Protein AF-A0A354IGA0-F1 (afdb_monomer_lite)

Structure (mmCIF, N/CA/C/O backbone):
data_AF-A0A354IGA0-F1
#
_entry.id   AF-A0A354IGA0-F1
#
loop_
_atom_site.group_PDB
_atom_site.id
_atom_site.type_symbol
_atom_site.label_atom_id
_atom_site.label_alt_id
_atom_site.label_comp_id
_atom_site.label_asym_id
_atom_site.label_entity_id
_atom_site.label_seq_id
_atom_site.pdbx_PDB_ins_code
_atom_site.Cartn_x
_atom_site.Cartn_y
_atom_site.Cartn_z
_atom_site.occupancy
_atom_site.B_iso_or_equiv
_atom_site.auth_seq_id
_atom_site.auth_comp_id
_atom_site.auth_asym_id
_atom_site.auth_atom_id
_atom_site.pdbx_PDB_model_num
ATOM 1 N N . GLY A 1 1 ? -5.926 19.229 -0.896 1.00 53.94 1 GLY A N 1
ATOM 2 C CA . GLY A 1 1 ? -5.683 17.777 -0.974 1.00 53.94 1 GLY A CA 1
ATOM 3 C C . GLY A 1 1 ? -4.684 17.498 -2.073 1.00 53.94 1 GLY A C 1
ATOM 4 O O . GLY A 1 1 ? -4.847 18.029 -3.169 1.00 53.94 1 GLY A O 1
ATOM 5 N N . LYS A 1 2 ? -3.628 16.734 -1.783 1.00 59.12 2 LYS A N 1
ATOM 6 C CA . LYS A 1 2 ? -2.654 16.297 -2.793 1.00 59.12 2 LYS A CA 1
ATOM 7 C C . LYS A 1 2 ? -3.333 15.249 -3.685 1.00 59.12 2 LYS A C 1
ATOM 9 O O . LYS A 1 2 ? -4.044 14.384 -3.189 1.00 59.12 2 LYS A O 1
ATOM 14 N N . LYS A 1 3 ? -3.194 15.361 -5.009 1.00 69.88 3 LYS A N 1
ATOM 15 C CA . LYS A 1 3 ? -3.822 14.417 -5.949 1.00 69.88 3 LYS A CA 1
ATOM 16 C C . LYS A 1 3 ? -3.128 13.054 -5.835 1.00 69.88 3 LYS A C 1
ATOM 18 O O . LYS A 1 3 ? -1.920 12.980 -6.048 1.00 69.88 3 LYS A O 1
ATOM 23 N N . MET A 1 4 ? -3.893 12.004 -5.535 1.00 75.19 4 MET A N 1
ATOM 24 C CA . MET A 1 4 ? -3.412 10.618 -5.469 1.00 75.19 4 MET A CA 1
ATOM 25 C C . MET A 1 4 ? -2.714 10.230 -6.786 1.00 75.19 4 MET A C 1
ATOM 27 O O . MET A 1 4 ? -3.213 10.530 -7.872 1.00 75.19 4 MET A O 1
ATOM 31 N N . GLY A 1 5 ? -1.529 9.628 -6.685 1.00 70.06 5 GLY A N 1
ATOM 32 C CA . GLY A 1 5 ? -0.673 9.231 -7.809 1.00 70.06 5 GLY A CA 1
ATOM 33 C C . GLY A 1 5 ? 0.350 10.285 -8.252 1.00 70.06 5 GLY A C 1
ATOM 34 O O . GLY A 1 5 ? 1.044 10.072 -9.246 1.00 70.06 5 GLY A O 1
ATOM 35 N N . LYS A 1 6 ? 0.459 11.424 -7.549 1.00 74.44 6 LYS A N 1
ATOM 36 C CA . LYS A 1 6 ? 1.483 12.451 -7.807 1.00 74.44 6 LYS A CA 1
ATOM 37 C C . LYS A 1 6 ? 2.451 12.604 -6.635 1.00 74.44 6 LYS A C 1
ATOM 39 O O . LYS A 1 6 ? 2.053 12.942 -5.519 1.00 74.44 6 LYS A O 1
ATOM 44 N N . THR A 1 7 ? 3.736 12.445 -6.924 1.00 76.81 7 THR A N 1
ATOM 45 C CA . THR A 1 7 ? 4.854 12.777 -6.034 1.00 76.81 7 THR A CA 1
ATOM 46 C C . THR A 1 7 ? 5.511 14.088 -6.468 1.00 76.81 7 THR A C 1
ATOM 48 O O . THR A 1 7 ? 5.205 14.626 -7.532 1.00 76.81 7 THR A O 1
ATOM 51 N N . GLU A 1 8 ? 6.437 14.606 -5.659 1.00 75.06 8 GLU A N 1
ATOM 52 C CA . GLU A 1 8 ? 7.274 15.756 -6.045 1.00 75.06 8 GLU A CA 1
ATOM 53 C C . GLU A 1 8 ? 8.163 15.443 -7.259 1.00 75.06 8 GLU A C 1
ATOM 55 O O . GLU A 1 8 ? 8.485 16.338 -8.034 1.00 75.06 8 GLU A O 1
ATOM 60 N N . LYS A 1 9 ? 8.492 14.161 -7.472 1.00 70.00 9 LYS A N 1
ATOM 61 C CA . LYS A 1 9 ? 9.268 13.665 -8.616 1.00 70.00 9 LYS A CA 1
ATOM 62 C C . LYS A 1 9 ? 8.411 13.372 -9.860 1.00 70.00 9 LYS A C 1
ATOM 64 O O . LYS A 1 9 ? 8.957 12.994 -10.891 1.00 70.00 9 LYS A O 1
ATOM 69 N N . GLY A 1 10 ? 7.087 13.544 -9.791 1.00 82.31 10 GLY A N 1
ATOM 70 C CA . GLY A 1 10 ? 6.165 13.293 -10.903 1.00 82.31 10 GLY A CA 1
ATOM 71 C C . GLY A 1 10 ? 5.163 12.167 -10.636 1.00 82.31 10 GLY A C 1
ATOM 72 O O . GLY A 1 10 ? 4.740 11.944 -9.502 1.00 82.31 10 GLY A O 1
ATOM 73 N N . ALA A 1 11 ? 4.710 11.500 -11.699 1.00 91.00 11 ALA A N 1
ATOM 74 C CA . ALA A 1 11 ? 3.740 10.409 -11.602 1.00 91.00 11 ALA A CA 1
ATOM 75 C C . ALA A 1 11 ? 4.378 9.125 -11.048 1.00 91.00 11 ALA A C 1
ATOM 77 O O . ALA A 1 11 ? 5.549 8.856 -11.309 1.00 91.00 11 ALA A O 1
ATOM 78 N N . VAL A 1 12 ? 3.589 8.338 -10.318 1.00 93.25 12 VAL A N 1
ATOM 79 C CA . VAL A 1 12 ? 3.946 6.972 -9.910 1.00 93.25 12 VAL A CA 1
ATOM 80 C C . VAL A 1 12 ? 3.542 6.030 -11.038 1.00 93.25 12 VAL A C 1
ATOM 82 O O . VAL A 1 12 ? 2.357 5.933 -11.364 1.00 93.25 12 VAL A O 1
ATOM 85 N N . TRP A 1 13 ? 4.518 5.383 -11.669 1.00 94.88 13 TRP A N 1
ATOM 86 C CA . TRP A 1 13 ? 4.288 4.478 -12.794 1.00 94.88 13 TRP A CA 1
ATOM 87 C C . TRP A 1 13 ? 4.278 3.021 -12.330 1.00 94.88 13 TRP A C 1
ATOM 89 O O . TRP A 1 13 ? 4.949 2.676 -11.368 1.00 94.88 13 TRP A O 1
ATOM 99 N N . LEU A 1 14 ? 3.542 2.166 -13.045 1.00 95.75 14 LEU A N 1
ATOM 100 C CA . LEU A 1 14 ? 3.577 0.709 -12.841 1.00 95.75 14 LEU A CA 1
ATOM 101 C C . LEU A 1 14 ? 4.780 0.046 -13.529 1.00 95.75 14 LEU A C 1
ATOM 103 O O . LEU A 1 14 ? 5.087 -1.109 -13.277 1.00 95.75 14 LEU A O 1
ATOM 107 N N . ASP A 1 15 ? 5.422 0.755 -14.456 1.00 96.12 15 ASP A N 1
ATOM 108 C CA . ASP A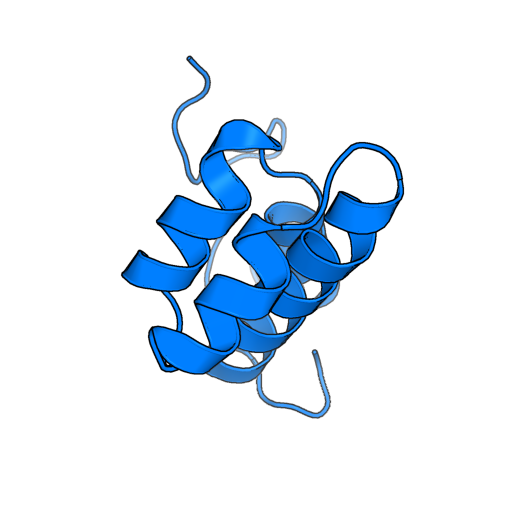 1 15 ? 6.604 0.276 -15.165 1.00 96.12 15 ASP A CA 1
ATOM 109 C C . ASP A 1 15 ? 7.838 0.417 -14.250 1.00 96.12 15 ASP A C 1
ATOM 111 O O . ASP A 1 15 ? 8.187 1.557 -13.908 1.00 96.12 15 ASP A O 1
ATOM 115 N N . PRO A 1 16 ? 8.518 -0.689 -13.877 1.00 95.75 16 PRO A N 1
ATOM 116 C CA . PRO A 1 16 ? 9.658 -0.660 -12.960 1.00 95.75 16 PRO A CA 1
ATOM 117 C C . PRO A 1 16 ? 10.844 0.163 -13.485 1.00 95.75 16 PRO A C 1
ATOM 119 O O . PRO A 1 16 ? 11.650 0.655 -12.695 1.00 95.75 16 PRO A O 1
ATOM 122 N N . ALA A 1 17 ? 10.947 0.376 -14.804 1.00 95.75 17 ALA A N 1
ATOM 123 C CA . ALA A 1 17 ? 11.979 1.232 -15.390 1.00 95.75 17 ALA A CA 1
ATOM 124 C C . ALA A 1 17 ? 11.706 2.735 -15.180 1.00 95.75 17 ALA A C 1
ATOM 126 O O . ALA A 1 17 ? 12.611 3.557 -15.327 1.00 95.75 17 ALA A O 1
ATOM 127 N N . LYS A 1 18 ? 10.461 3.110 -14.850 1.00 95.50 18 LYS A N 1
ATOM 128 C CA . LYS A 1 18 ? 10.042 4.503 -14.606 1.00 95.50 18 LYS A CA 1
ATOM 129 C C . LYS A 1 18 ? 9.834 4.810 -13.129 1.00 95.50 18 LYS A C 1
ATOM 131 O O . LYS A 1 18 ? 10.010 5.951 -12.704 1.00 95.50 18 LYS A O 1
ATOM 136 N N . THR A 1 19 ? 9.416 3.824 -12.351 1.00 96.31 19 THR A N 1
ATOM 137 C CA . THR A 1 19 ? 9.332 3.903 -10.893 1.00 96.31 19 THR A CA 1
ATOM 138 C C . THR A 1 19 ? 9.791 2.564 -10.358 1.00 96.31 19 THR A C 1
ATOM 140 O O . THR A 1 19 ? 9.136 1.561 -10.608 1.00 96.31 19 THR A O 1
ATOM 143 N N . SER A 1 20 ? 10.930 2.545 -9.666 1.00 96.44 20 SER A N 1
ATOM 144 C CA . SER A 1 20 ? 11.470 1.296 -9.127 1.00 96.44 20 SER A CA 1
ATOM 145 C C . SER A 1 20 ? 10.465 0.640 -8.166 1.00 96.44 20 SER A C 1
ATOM 147 O O . SER A 1 20 ? 9.714 1.372 -7.512 1.00 96.44 20 SER A O 1
ATOM 149 N N . PRO A 1 21 ? 10.454 -0.700 -8.015 1.00 97.50 21 PRO A N 1
ATOM 150 C CA . PRO A 1 21 ? 9.590 -1.369 -7.039 1.00 97.50 21 PRO A CA 1
ATOM 151 C C . PRO A 1 21 ? 9.748 -0.799 -5.624 1.00 97.50 21 PRO A C 1
ATOM 153 O O . PRO A 1 21 ? 8.760 -0.557 -4.938 1.00 97.50 21 PRO A O 1
ATOM 156 N N . TYR A 1 22 ? 10.981 -0.450 -5.237 1.00 96.50 22 TYR A N 1
ATOM 157 C CA . TYR A 1 22 ? 11.259 0.244 -3.982 1.00 96.50 22 TYR A CA 1
ATOM 158 C C . TYR A 1 22 ? 10.554 1.606 -3.888 1.00 96.50 22 TYR A C 1
ATOM 160 O O . TYR A 1 22 ? 9.853 1.867 -2.913 1.00 96.50 22 TYR A O 1
ATOM 168 N N . ASP A 1 23 ? 10.701 2.483 -4.886 1.00 96.25 23 ASP A N 1
ATOM 169 C CA . ASP A 1 23 ? 10.041 3.797 -4.869 1.00 96.25 23 ASP A CA 1
ATOM 170 C C . ASP A 1 23 ? 8.511 3.669 -4.918 1.00 96.25 23 ASP A C 1
ATOM 172 O O . ASP A 1 23 ? 7.797 4.464 -4.301 1.00 96.25 23 ASP A O 1
ATOM 176 N N . PHE A 1 24 ? 8.001 2.659 -5.628 1.00 96.88 24 PHE A N 1
ATOM 177 C CA . PHE A 1 24 ? 6.580 2.336 -5.698 1.00 96.88 24 PHE A CA 1
ATOM 178 C C . PHE A 1 24 ? 6.046 1.896 -4.329 1.00 96.88 24 PHE A C 1
ATOM 180 O O . PHE A 1 24 ? 5.059 2.456 -3.843 1.00 96.88 24 PHE A O 1
ATOM 187 N N . PHE A 1 25 ? 6.747 0.983 -3.653 1.00 97.56 25 PHE A N 1
ATOM 188 C CA . PHE A 1 25 ? 6.453 0.582 -2.279 1.00 97.56 25 PHE A CA 1
ATOM 1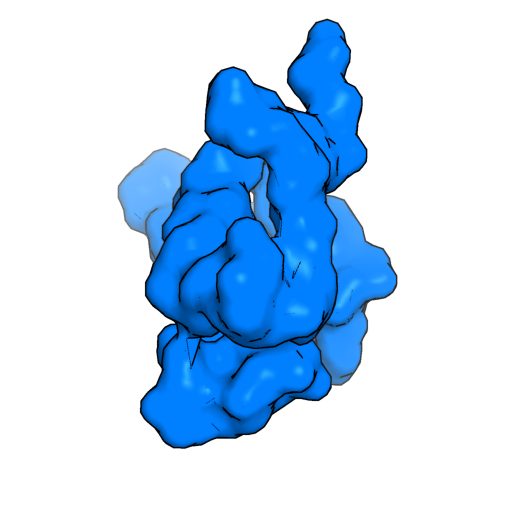89 C C . PHE A 1 25 ? 6.482 1.791 -1.338 1.00 97.56 25 PHE A C 1
ATOM 191 O O . PHE A 1 25 ? 5.538 2.025 -0.580 1.00 97.56 25 PHE A O 1
ATOM 198 N N . GLN A 1 26 ? 7.537 2.609 -1.411 1.00 96.75 26 GLN A N 1
ATOM 199 C CA . GLN A 1 26 ? 7.686 3.800 -0.573 1.00 96.75 26 GLN A CA 1
ATOM 200 C C . GLN A 1 26 ? 6.568 4.814 -0.810 1.00 96.75 26 GLN A C 1
ATOM 202 O O . GLN A 1 26 ? 6.127 5.465 0.138 1.00 96.75 26 GLN A O 1
ATOM 207 N N . TYR A 1 27 ? 6.070 4.948 -2.039 1.00 96.12 27 TYR A N 1
ATOM 208 C CA . TYR A 1 27 ? 4.917 5.798 -2.308 1.00 96.12 27 TYR A CA 1
ATOM 209 C C . TYR A 1 27 ? 3.688 5.339 -1.510 1.00 96.12 27 TYR A C 1
ATOM 211 O O . TYR A 1 27 ? 3.101 6.148 -0.789 1.00 96.12 27 TYR A O 1
ATOM 219 N N . TRP A 1 28 ? 3.338 4.050 -1.567 1.00 96.75 28 TRP A N 1
ATOM 220 C CA . TRP A 1 28 ? 2.203 3.502 -0.813 1.00 96.75 28 TRP A CA 1
ATOM 221 C C . TRP A 1 28 ? 2.428 3.538 0.697 1.00 96.75 28 TRP A C 1
ATOM 223 O O . TRP A 1 28 ? 1.505 3.838 1.453 1.00 96.75 28 TRP A O 1
ATOM 233 N N . ARG A 1 29 ? 3.668 3.321 1.147 1.00 96.56 29 ARG A N 1
ATOM 234 C CA . ARG A 1 29 ? 4.034 3.370 2.567 1.00 96.56 29 ARG A CA 1
ATOM 235 C C . ARG A 1 29 ? 3.874 4.763 3.180 1.00 96.56 29 ARG A C 1
ATOM 237 O O . ARG A 1 29 ? 3.742 4.867 4.403 1.00 96.56 29 ARG A O 1
ATOM 244 N N . ASN A 1 30 ? 3.884 5.805 2.348 1.00 94.94 30 ASN A N 1
ATOM 245 C CA . ASN A 1 30 ? 3.868 7.211 2.748 1.00 94.94 30 ASN A CA 1
ATOM 246 C C . ASN A 1 30 ? 2.578 7.954 2.364 1.00 94.94 30 ASN A C 1
ATOM 248 O O . ASN A 1 30 ? 2.542 9.180 2.466 1.00 94.94 30 ASN A O 1
ATOM 252 N N . ILE A 1 31 ? 1.516 7.255 1.945 1.00 93.88 31 ILE A N 1
ATOM 253 C CA . ILE A 1 31 ? 0.204 7.900 1.780 1.00 93.88 31 ILE A CA 1
ATOM 254 C C . ILE A 1 31 ? -0.356 8.362 3.133 1.00 93.88 31 ILE A C 1
ATOM 256 O O . ILE A 1 31 ? 0.080 7.898 4.194 1.00 93.88 31 ILE A O 1
ATOM 260 N N . ASP A 1 32 ? -1.331 9.269 3.087 1.00 93.06 32 ASP A N 1
ATOM 261 C CA . ASP A 1 32 ? -1.971 9.820 4.280 1.00 93.06 32 ASP A CA 1
ATOM 262 C C . ASP A 1 32 ? -2.653 8.723 5.110 1.00 93.06 32 ASP A C 1
ATOM 264 O O . ASP A 1 32 ? -3.314 7.832 4.577 1.00 93.06 32 ASP A O 1
ATOM 268 N N . ASP A 1 33 ? -2.518 8.820 6.434 1.00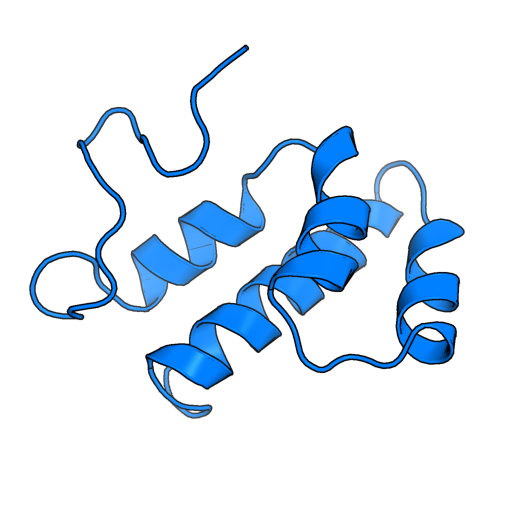 93.69 33 ASP A N 1
ATOM 269 C CA . ASP A 1 33 ? -3.082 7.879 7.411 1.00 93.69 33 ASP A CA 1
ATOM 270 C C . ASP A 1 33 ? -4.578 7.630 7.178 1.00 93.69 33 ASP A C 1
ATOM 272 O O . ASP A 1 33 ? -5.041 6.490 7.166 1.00 93.69 33 ASP A O 1
ATOM 276 N N . ALA A 1 34 ? -5.311 8.712 6.909 1.00 92.88 34 ALA A N 1
ATOM 277 C CA . ALA A 1 34 ? -6.750 8.694 6.673 1.00 92.88 34 ALA A CA 1
ATOM 278 C C . ALA A 1 34 ? -7.158 7.943 5.391 1.00 92.88 34 ALA A C 1
ATOM 280 O O . ALA A 1 34 ? -8.316 7.553 5.248 1.00 92.88 34 ALA A O 1
ATOM 281 N N . ASP A 1 35 ? -6.228 7.738 4.455 1.00 94.88 35 ASP A N 1
ATOM 282 C CA . ASP A 1 35 ? -6.496 7.069 3.1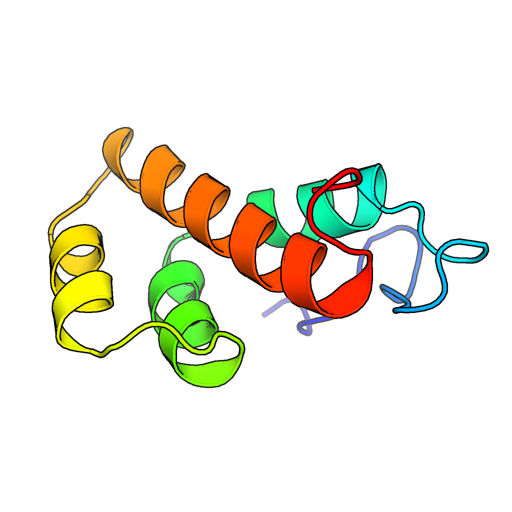84 1.00 94.88 35 ASP A CA 1
ATOM 283 C C . ASP A 1 35 ? -6.163 5.574 3.203 1.00 94.88 35 ASP A C 1
ATOM 285 O O . ASP A 1 35 ? -6.674 4.846 2.355 1.00 94.88 35 ASP A O 1
ATOM 289 N N . VAL A 1 36 ? -5.362 5.087 4.156 1.00 96.00 36 VAL A N 1
ATOM 290 C CA . VAL A 1 36 ? -4.816 3.714 4.151 1.00 96.00 36 VAL A CA 1
ATOM 291 C C . VAL A 1 36 ? -5.910 2.657 4.014 1.00 96.00 36 VAL A C 1
ATOM 293 O O . VAL A 1 36 ? -5.896 1.876 3.065 1.00 96.00 36 VAL A O 1
ATOM 296 N N . ILE A 1 37 ? -6.900 2.673 4.908 1.00 97.00 37 ILE A N 1
ATOM 297 C CA . ILE A 1 37 ? -8.003 1.699 4.909 1.00 97.00 37 ILE A CA 1
ATOM 298 C C . ILE A 1 37 ? -8.849 1.815 3.639 1.00 97.00 37 ILE A C 1
ATOM 300 O O . ILE A 1 37 ? -9.232 0.812 3.034 1.00 97.00 37 ILE A O 1
ATOM 304 N N . ARG A 1 38 ? -9.134 3.045 3.201 1.00 96.81 38 ARG A N 1
ATOM 305 C CA . ARG A 1 38 ? -9.908 3.287 1.980 1.00 96.81 38 ARG A CA 1
ATOM 306 C C . ARG A 1 38 ? -9.185 2.726 0.756 1.00 96.81 38 ARG A C 1
ATOM 308 O O . ARG A 1 38 ? -9.825 2.126 -0.101 1.00 96.81 38 ARG A O 1
ATOM 315 N N . VAL A 1 39 ? -7.870 2.908 0.678 1.00 97.31 39 VAL A N 1
ATOM 316 C CA . VAL A 1 39 ? -7.046 2.416 -0.428 1.00 97.31 39 VAL A CA 1
ATOM 317 C C . VAL A 1 39 ? -6.902 0.896 -0.374 1.00 97.31 39 VAL A C 1
ATOM 319 O O . VAL A 1 39 ? -7.014 0.281 -1.431 1.00 97.31 39 VAL A O 1
ATOM 322 N N . MET A 1 40 ? -6.767 0.282 0.811 1.00 98.00 40 MET A N 1
ATOM 323 C CA . MET A 1 40 ? -6.838 -1.182 0.960 1.00 98.00 40 MET A CA 1
ATOM 324 C C . MET A 1 40 ? -8.111 -1.732 0.312 1.00 98.00 40 MET A C 1
ATOM 326 O O . MET A 1 40 ? -8.037 -2.560 -0.586 1.00 98.00 40 MET A O 1
ATOM 330 N N . LYS A 1 41 ? -9.277 -1.182 0.671 1.00 97.88 41 LYS A N 1
ATOM 331 C CA . LYS A 1 41 ? -10.574 -1.621 0.124 1.00 97.88 41 LYS A CA 1
ATOM 332 C C . LYS A 1 41 ? -10.721 -1.407 -1.386 1.00 97.88 41 LYS A C 1
ATOM 334 O O . LYS A 1 41 ? -11.555 -2.053 -2.009 1.00 97.88 41 LYS A O 1
ATOM 339 N N . MET A 1 42 ? -9.982 -0.459 -1.964 1.00 97.25 42 M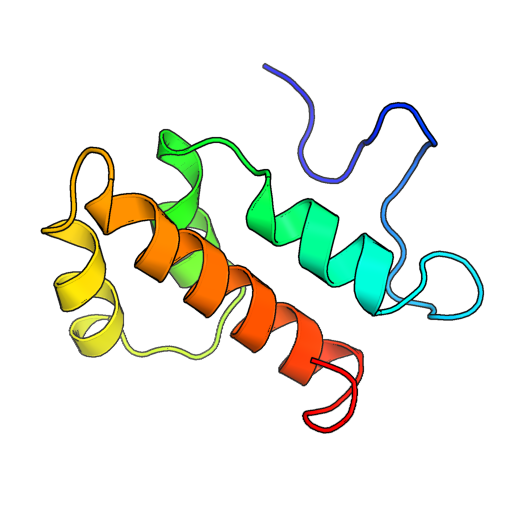ET A N 1
ATOM 340 C CA . MET A 1 42 ? -10.106 -0.093 -3.377 1.00 97.25 42 MET A CA 1
ATOM 341 C C . MET A 1 42 ? -9.106 -0.805 -4.289 1.00 97.25 42 MET A C 1
ATOM 343 O O . MET A 1 42 ? -9.443 -1.070 -5.440 1.00 97.25 42 MET A O 1
ATOM 347 N N . LEU A 1 43 ? -7.871 -1.017 -3.825 1.00 96.94 43 LEU A N 1
ATOM 348 C CA . LEU A 1 43 ? -6.731 -1.375 -4.677 1.00 96.94 43 LEU A CA 1
ATOM 349 C C . LEU A 1 43 ? -6.058 -2.698 -4.300 1.00 96.94 43 LEU A C 1
ATOM 351 O O . LEU A 1 43 ? -5.073 -3.061 -4.940 1.00 96.94 43 LEU A O 1
ATOM 355 N N . THR A 1 44 ? -6.553 -3.412 -3.288 1.00 97.69 44 THR A N 1
ATOM 356 C CA . THR A 1 44 ? -6.064 -4.753 -2.946 1.00 97.69 44 THR A CA 1
ATOM 357 C C . THR A 1 44 ? -7.171 -5.791 -3.105 1.00 97.69 44 THR A C 1
ATOM 359 O O . THR A 1 44 ? -8.350 -5.464 -3.236 1.00 97.69 44 THR A O 1
ATOM 362 N N . PHE A 1 45 ? -6.777 -7.064 -3.096 1.00 97.12 45 PHE A N 1
ATOM 363 C CA . PHE A 1 45 ? -7.697 -8.203 -3.066 1.00 97.12 45 PHE A CA 1
ATOM 364 C C . PHE A 1 45 ? -7.936 -8.733 -1.645 1.00 97.12 45 PHE A C 1
ATOM 366 O O . PHE A 1 45 ? -8.440 -9.843 -1.483 1.00 97.12 45 PHE A O 1
ATOM 373 N N . MET A 1 46 ? -7.560 -7.963 -0.619 1.00 97.56 46 MET A N 1
ATOM 374 C CA . MET A 1 46 ? -7.809 -8.335 0.771 1.00 97.56 46 MET A CA 1
ATOM 375 C C . MET A 1 46 ? -9.313 -8.374 1.043 1.00 97.56 46 MET A C 1
ATOM 377 O O . MET A 1 46 ? -10.082 -7.544 0.546 1.00 97.56 46 MET A O 1
ATOM 381 N N . THR A 1 47 ? -9.732 -9.332 1.856 1.00 98.12 47 THR A N 1
ATOM 382 C CA . THR A 1 47 ? -11.118 -9.428 2.308 1.00 98.12 47 THR A CA 1
ATOM 383 C C . THR A 1 47 ? -11.452 -8.295 3.278 1.00 98.12 47 THR A C 1
ATOM 385 O O . THR A 1 47 ? -10.578 -7.731 3.939 1.00 98.12 47 THR A O 1
ATOM 388 N N . LEU A 1 48 ? -12.738 -7.953 3.389 1.00 97.31 48 LEU A N 1
ATOM 389 C CA . LEU A 1 48 ? -13.173 -6.933 4.348 1.00 97.31 48 LEU A CA 1
ATOM 390 C C . LEU A 1 48 ? -12.875 -7.340 5.797 1.00 97.31 48 LEU A C 1
ATOM 392 O O . LEU A 1 48 ? -12.565 -6.463 6.596 1.00 97.31 48 LEU A O 1
ATOM 396 N N . ASP A 1 49 ? -12.910 -8.638 6.104 1.00 97.56 49 ASP A N 1
ATOM 397 C CA . ASP A 1 49 ? -12.588 -9.163 7.434 1.00 97.56 49 ASP A CA 1
ATOM 398 C C . ASP A 1 49 ? -11.102 -8.963 7.770 1.00 97.56 49 ASP A C 1
ATOM 400 O O . ASP A 1 49 ? -10.784 -8.461 8.845 1.00 97.56 49 ASP A O 1
ATOM 404 N N . GLU A 1 50 ? -10.187 -9.245 6.832 1.00 96.88 50 GLU A N 1
ATOM 405 C CA . GLU A 1 50 ? -8.757 -8.942 7.010 1.00 96.88 50 GLU A CA 1
ATOM 406 C C . GLU A 1 50 ? -8.516 -7.436 7.175 1.00 96.88 50 GLU A C 1
ATOM 408 O O . GLU A 1 50 ? -7.696 -7.018 7.989 1.00 96.88 50 GLU A O 1
ATOM 413 N N . ILE A 1 51 ? -9.225 -6.598 6.408 1.00 97.62 51 ILE A N 1
ATOM 414 C CA . ILE A 1 51 ? -9.088 -5.138 6.500 1.00 97.62 51 ILE A CA 1
ATOM 415 C C . ILE A 1 51 ? -9.607 -4.618 7.849 1.00 97.62 51 ILE A C 1
ATOM 417 O O . ILE A 1 51 ? -9.009 -3.693 8.400 1.00 97.62 51 ILE A O 1
ATOM 421 N N . ALA A 1 52 ? -10.668 -5.216 8.401 1.00 96.81 52 ALA A N 1
ATOM 422 C CA . ALA A 1 52 ? -11.257 -4.812 9.678 1.00 96.81 52 ALA A CA 1
ATOM 423 C C . ALA A 1 52 ? -10.256 -4.897 10.844 1.00 96.81 52 ALA A C 1
ATOM 425 O O . ALA A 1 52 ? -10.302 -4.066 11.750 1.00 96.81 52 ALA A O 1
ATOM 426 N N . GLU A 1 53 ? -9.295 -5.827 10.801 1.00 95.69 53 GLU A N 1
ATOM 427 C CA . GLU A 1 53 ? -8.219 -5.896 11.799 1.00 95.69 53 GLU A CA 1
ATOM 428 C C . GLU A 1 53 ? -7.372 -4.613 11.813 1.00 95.69 53 GLU A C 1
ATOM 430 O O . GLU A 1 53 ? -7.015 -4.103 12.878 1.00 95.69 53 GLU A O 1
ATOM 435 N N . TYR A 1 54 ? -7.100 -4.045 10.635 1.00 96.06 54 TYR A N 1
ATOM 436 C CA . TYR A 1 54 ? -6.313 -2.820 10.492 1.00 96.06 54 TYR A CA 1
ATOM 437 C C . TYR A 1 54 ? -7.103 -1.555 10.840 1.00 96.06 54 TYR A C 1
ATOM 439 O O . TYR A 1 54 ? -6.491 -0.570 11.250 1.00 96.06 54 TYR A O 1
ATOM 447 N N . GLU A 1 55 ? -8.435 -1.566 10.719 1.00 93.81 55 GLU A N 1
ATOM 448 C CA . GLU A 1 55 ? -9.293 -0.427 11.092 1.00 93.81 55 GLU A CA 1
ATOM 449 C C . GLU A 1 55 ? -9.223 -0.095 12.584 1.00 93.81 55 GLU A C 1
ATOM 451 O O . GLU A 1 55 ? -9.448 1.047 12.973 1.00 93.81 55 GLU A O 1
ATOM 456 N N . THR A 1 56 ? -8.883 -1.081 13.416 1.00 93.44 56 THR A N 1
ATOM 457 C CA . THR A 1 56 ? -8.735 -0.901 14.869 1.00 93.44 56 THR A CA 1
ATOM 458 C C . THR A 1 56 ? -7.396 -0.275 15.273 1.00 93.44 56 THR A C 1
ATOM 460 O O . THR A 1 56 ? -7.197 0.056 16.444 1.00 93.44 56 THR A O 1
ATOM 463 N N . LEU A 1 57 ? -6.455 -0.137 14.332 1.00 93.50 57 LEU A N 1
ATOM 464 C CA . LEU A 1 57 ? -5.105 0.342 14.609 1.00 93.50 57 LEU A CA 1
ATOM 465 C C . LEU A 1 57 ? -5.033 1.867 14.551 1.00 93.50 57 LEU A C 1
ATOM 467 O O . LEU A 1 57 ? -5.381 2.490 13.553 1.00 93.50 57 LEU A O 1
ATOM 471 N N . GLU A 1 58 ? -4.448 2.459 15.588 1.00 90.00 58 GLU A N 1
ATOM 472 C CA . GLU A 1 58 ? -4.236 3.903 15.686 1.00 90.00 58 GLU A CA 1
ATOM 473 C C . GLU A 1 58 ? -2.785 4.241 16.051 1.00 90.00 58 GLU A C 1
ATOM 475 O O . GLU A 1 58 ? -2.002 3.393 16.501 1.00 90.00 58 GLU A O 1
ATOM 480 N N . GLY A 1 59 ? -2.408 5.506 15.842 1.00 91.19 59 GLY A N 1
ATOM 481 C CA . GLY A 1 59 ? -1.080 6.021 16.164 1.00 91.19 59 GLY A CA 1
ATOM 482 C C . GLY A 1 59 ? 0.035 5.181 15.535 1.00 91.19 59 GLY A C 1
ATOM 483 O O . GLY A 1 59 ? 0.049 4.928 14.332 1.00 91.19 59 GLY A O 1
ATOM 484 N N . ALA A 1 60 ? 0.970 4.702 16.360 1.00 90.44 60 ALA A N 1
ATOM 485 C CA . ALA A 1 60 ? 2.085 3.882 15.885 1.00 90.44 60 ALA A CA 1
ATOM 486 C C . ALA A 1 60 ? 1.644 2.541 15.263 1.00 90.44 60 ALA A C 1
ATOM 488 O O . ALA A 1 60 ? 2.376 1.999 14.432 1.00 90.44 60 ALA A O 1
ATOM 489 N N . GLY A 1 61 ? 0.461 2.023 15.622 1.00 91.00 61 GLY A N 1
ATOM 490 C CA . GLY A 1 61 ? -0.093 0.782 15.073 1.00 91.00 61 GLY A CA 1
ATOM 491 C C . GLY A 1 61 ? -0.426 0.884 13.585 1.00 91.00 61 GLY A C 1
ATOM 492 O O . GLY A 1 61 ? -0.240 -0.085 12.848 1.00 91.00 61 GLY A O 1
ATOM 493 N N . LEU A 1 62 ? -0.802 2.077 13.113 1.00 94.44 62 LEU A N 1
ATOM 494 C CA . LEU A 1 62 ? -1.159 2.325 11.714 1.00 94.44 62 LEU A CA 1
ATOM 495 C C . LEU A 1 62 ? 0.002 2.051 10.742 1.00 94.44 62 LEU A C 1
ATOM 497 O O . LEU A 1 62 ? -0.211 1.735 9.572 1.00 94.44 62 LEU A O 1
ATOM 501 N N . ASN A 1 63 ? 1.248 2.097 11.226 1.00 95.50 63 ASN A N 1
ATOM 502 C CA . ASN A 1 63 ? 2.416 1.728 10.428 1.00 95.50 63 ASN A CA 1
ATOM 503 C C . ASN A 1 63 ? 2.329 0.302 9.873 1.00 95.50 63 ASN A C 1
ATOM 505 O O . ASN A 1 63 ? 2.769 0.081 8.746 1.00 95.50 63 ASN A O 1
ATOM 509 N N . ARG A 1 64 ? 1.717 -0.632 10.615 1.00 96.88 64 ARG A N 1
ATOM 510 C CA . ARG A 1 64 ? 1.489 -2.005 10.138 1.00 96.88 64 ARG A CA 1
ATOM 511 C C . ARG A 1 64 ? 0.491 -2.044 8.987 1.00 96.88 64 ARG A C 1
ATOM 513 O O . ARG A 1 64 ? 0.708 -2.771 8.025 1.00 96.88 64 ARG A O 1
ATOM 520 N N . ALA A 1 65 ? -0.568 -1.236 9.057 1.00 97.38 65 ALA A N 1
ATOM 521 C CA . ALA A 1 65 ? -1.527 -1.113 7.965 1.00 97.38 65 ALA A CA 1
ATOM 522 C C . ALA A 1 65 ? -0.849 -0.542 6.709 1.00 97.38 65 ALA A C 1
ATOM 524 O O . ALA A 1 65 ? -0.973 -1.096 5.621 1.00 97.38 65 ALA A O 1
ATOM 525 N N . LYS A 1 66 ? -0.049 0.518 6.859 1.00 97.81 66 LYS A N 1
ATOM 526 C CA . LYS A 1 66 ? 0.688 1.119 5.737 1.00 97.81 66 LYS A CA 1
ATOM 527 C C . LYS A 1 66 ? 1.667 0.156 5.075 1.00 97.81 66 LYS A C 1
ATOM 529 O O . LYS A 1 66 ? 1.762 0.128 3.853 1.00 97.81 66 LYS A O 1
ATOM 534 N N . GLU A 1 67 ? 2.396 -0.613 5.874 1.00 98.00 67 GLU A N 1
ATOM 535 C CA . GLU A 1 67 ? 3.322 -1.629 5.377 1.00 98.00 67 GLU A CA 1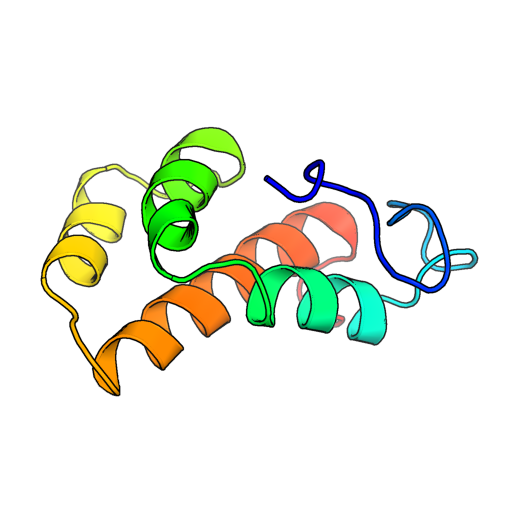
ATOM 536 C C . GLU A 1 67 ? 2.581 -2.749 4.645 1.00 98.00 67 GLU A C 1
ATOM 538 O O . GLU A 1 67 ? 2.948 -3.085 3.521 1.00 98.00 67 GLU A O 1
ATOM 543 N N . ARG A 1 68 ? 1.478 -3.247 5.220 1.00 98.12 68 ARG A N 1
ATOM 544 C CA . ARG A 1 68 ? 0.637 -4.258 4.571 1.00 98.12 68 ARG A CA 1
ATOM 545 C C . ARG A 1 68 ? 0.098 -3.776 3.227 1.00 98.12 68 ARG A C 1
ATOM 547 O O . ARG A 1 68 ? 0.168 -4.511 2.249 1.00 98.12 68 ARG A O 1
ATOM 554 N N . LEU A 1 69 ? -0.416 -2.547 3.180 1.00 98.31 69 LEU A N 1
ATOM 555 C CA . LEU A 1 69 ? -0.928 -1.941 1.954 1.00 98.31 69 LEU A CA 1
ATOM 556 C C . LEU A 1 69 ? 0.160 -1.839 0.881 1.00 98.31 69 LEU A C 1
ATOM 558 O O . LEU A 1 69 ? -0.063 -2.232 -0.262 1.00 98.31 69 LEU A O 1
ATOM 562 N N . ALA A 1 70 ? 1.326 -1.306 1.252 1.00 98.25 70 ALA A N 1
ATOM 563 C CA . ALA A 1 70 ? 2.444 -1.148 0.332 1.00 98.25 70 ALA A CA 1
ATOM 564 C C . ALA A 1 70 ? 2.906 -2.497 -0.226 1.00 98.25 70 ALA A C 1
ATOM 566 O O . ALA A 1 70 ? 3.102 -2.609 -1.437 1.00 98.25 70 ALA A O 1
ATOM 567 N N . TYR A 1 71 ? 2.990 -3.520 0.628 1.00 98.50 71 TYR A N 1
ATOM 568 C CA . TYR A 1 71 ? 3.333 -4.875 0.214 1.00 98.50 71 TYR A CA 1
ATOM 569 C C . TYR A 1 71 ? 2.316 -5.444 -0.778 1.00 98.50 71 TYR A C 1
ATOM 571 O O . TYR A 1 71 ? 2.701 -5.860 -1.863 1.00 98.50 71 TYR A O 1
ATOM 579 N N . GLU A 1 72 ? 1.019 -5.426 -0.458 1.00 98.38 72 GLU A N 1
ATOM 580 C CA . GLU A 1 72 ? -0.013 -6.035 -1.311 1.00 98.38 72 GLU A CA 1
ATOM 581 C C . GLU A 1 72 ? -0.071 -5.401 -2.707 1.00 98.38 72 GLU A C 1
ATOM 583 O O . GLU A 1 72 ? -0.127 -6.111 -3.713 1.00 98.38 72 GLU A O 1
ATOM 588 N N . ILE A 1 73 ? 0.007 -4.069 -2.793 1.00 98.06 73 ILE A N 1
ATOM 589 C CA . ILE A 1 73 ? -0.019 -3.391 -4.095 1.00 98.06 73 ILE A CA 1
ATOM 590 C C . ILE A 1 73 ? 1.290 -3.635 -4.858 1.00 98.06 73 ILE A C 1
ATOM 592 O O . ILE A 1 73 ? 1.250 -3.909 -6.059 1.00 98.06 73 ILE A O 1
ATOM 596 N N . THR A 1 74 ? 2.448 -3.577 -4.191 1.00 98.25 74 THR A N 1
ATOM 597 C CA . THR A 1 74 ? 3.745 -3.838 -4.844 1.00 98.25 74 THR A CA 1
ATOM 598 C C . THR A 1 74 ? 3.825 -5.280 -5.333 1.00 98.25 74 THR A C 1
ATOM 600 O O . THR A 1 74 ? 4.173 -5.506 -6.488 1.00 98.25 74 THR A O 1
ATOM 603 N N . ALA A 1 75 ? 3.394 -6.248 -4.524 1.00 98.00 75 ALA A N 1
ATOM 604 C CA . ALA A 1 75 ? 3.377 -7.661 -4.880 1.00 98.00 75 ALA A CA 1
ATOM 605 C C . ALA A 1 75 ? 2.456 -7.950 -6.072 1.00 98.00 75 ALA A C 1
ATOM 607 O O . ALA A 1 75 ? 2.789 -8.775 -6.923 1.00 98.00 75 ALA A O 1
ATOM 608 N N . MET A 1 76 ? 1.316 -7.259 -6.158 1.00 97.62 76 MET A N 1
ATOM 609 C CA . MET A 1 76 ? 0.385 -7.384 -7.280 1.00 97.62 76 MET A CA 1
ATOM 610 C C . MET A 1 76 ? 0.963 -6.831 -8.593 1.00 97.62 76 MET A C 1
ATOM 612 O O . MET A 1 76 ? 0.691 -7.386 -9.656 1.00 97.62 76 MET A O 1
ATOM 616 N N . VAL A 1 77 ? 1.733 -5.741 -8.536 1.00 97.44 77 VAL A N 1
ATOM 617 C CA . VAL A 1 77 ? 2.232 -5.036 -9.732 1.00 97.44 77 VAL A CA 1
ATOM 618 C C . VAL A 1 77 ? 3.607 -5.541 -10.176 1.00 97.44 77 VAL A C 1
ATOM 620 O O . VAL A 1 77 ? 3.838 -5.720 -11.370 1.00 97.44 77 VAL A O 1
ATOM 623 N N . HIS A 1 78 ? 4.513 -5.769 -9.228 1.00 97.12 78 HIS A N 1
ATOM 624 C CA . HIS A 1 78 ? 5.926 -6.076 -9.469 1.00 97.12 78 HIS A CA 1
ATOM 625 C C . HIS A 1 78 ? 6.328 -7.498 -9.051 1.00 97.12 78 HIS A C 1
ATOM 627 O O . HIS A 1 78 ? 7.444 -7.920 -9.337 1.00 97.12 78 HIS A O 1
ATOM 633 N N . GLY A 1 79 ? 5.418 -8.263 -8.444 1.00 96.69 79 GLY A N 1
ATOM 634 C CA . GLY A 1 79 ? 5.688 -9.613 -7.955 1.00 96.69 79 GLY A CA 1
ATOM 635 C C . GLY A 1 79 ? 6.171 -9.635 -6.504 1.00 96.69 79 GLY A C 1
ATOM 636 O O . GLY A 1 79 ? 6.641 -8.642 -5.960 1.00 96.69 79 GLY A O 1
ATOM 637 N N . LYS A 1 80 ? 6.030 -10.796 -5.856 1.00 95.06 80 LYS A N 1
ATOM 638 C CA . LYS A 1 80 ? 6.296 -10.964 -4.416 1.00 95.06 80 LYS A CA 1
ATOM 639 C C . LYS A 1 80 ? 7.770 -10.865 -4.029 1.00 95.06 80 LYS A C 1
ATOM 641 O O . LYS A 1 80 ? 8.048 -10.574 -2.877 1.00 95.06 80 LYS A O 1
ATOM 646 N N . GLU A 1 81 ? 8.684 -11.171 -4.945 1.00 93.31 81 GLU A N 1
ATOM 647 C CA . GLU A 1 81 ? 10.129 -11.107 -4.677 1.00 93.31 81 GLU A CA 1
ATOM 648 C C . GLU A 1 81 ? 10.634 -9.660 -4.595 1.00 93.31 81 GLU A C 1
ATOM 650 O O . GLU A 1 81 ? 11.599 -9.389 -3.890 1.00 93.31 81 GLU A O 1
ATOM 655 N N . GLU A 1 82 ? 9.951 -8.736 -5.274 1.00 87.44 82 GLU A N 1
ATOM 656 C CA . GLU A 1 82 ? 10.305 -7.314 -5.344 1.00 87.44 82 GLU A CA 1
ATOM 657 C C . GLU A 1 82 ? 9.559 -6.446 -4.311 1.00 87.44 82 GLU A C 1
ATOM 659 O O . GLU A 1 82 ? 9.813 -5.243 -4.227 1.00 87.44 82 GLU A O 1
ATOM 664 N N . ALA A 1 83 ? 8.608 -7.031 -3.575 1.00 75.94 83 ALA A N 1
ATOM 665 C CA . ALA A 1 83 ? 7.692 -6.348 -2.657 1.00 75.94 83 ALA A CA 1
ATOM 666 C C . ALA A 1 83 ? 8.148 -6.421 -1.199 1.00 75.94 83 ALA A C 1
ATOM 668 O O . ALA A 1 83 ? 8.020 -5.381 -0.514 1.00 75.94 83 ALA A O 1
#

Secondary structure (DSSP, 8-state):
-PPTTEETTEE--SSTTTS-HHHHHHHHHTS-GGGHHHHHHHHS---HHHHHHHHT--GGGHHHHHHHHHHHHHHHHH-TT--

Radius of gyration: 12.57 Å; chains: 1; bounding box: 25×29×32 Å

Foldseek 3Di:
DPDPQADPVGGDDLDCVVANLVNQLVSLLPDDLVCLLVCCVVQAPDDPVVSVVLVPADDPRSSVSSNVSSQRNSCVRPNNVSD

pLDDT: mean 92.62, std 9.11, range [53.94, 98.5]

Sequence (83 aa):
GKKMGKTEKGAVWLDPAKTSPYDFFQYWRNIDDADVIRVMKMLTFMTLDEIAEYETLEGAGLNRAKERLAYEITAMVHGKEEA